Protein AF-A0A0J1B8G5-F1 (afdb_monomer_lite)

Organism: NCBI:txid879819

Structure (mmCIF, N/CA/C/O backbone):
data_AF-A0A0J1B8G5-F1
#
_entry.id   AF-A0A0J1B8G5-F1
#
loop_
_atom_site.group_PDB
_atom_site.id
_atom_site.type_symbol
_atom_site.label_atom_id
_atom_site.label_alt_id
_atom_site.label_comp_id
_atom_site.label_asym_id
_atom_site.label_entity_id
_atom_site.label_seq_id
_atom_site.pdbx_PDB_ins_code
_atom_site.Cartn_x
_atom_site.Cartn_y
_atom_site.Cartn_z
_atom_site.occupancy
_atom_site.B_iso_or_equiv
_atom_site.auth_seq_id
_atom_site.auth_comp_id
_atom_site.auth_asym_id
_atom_site.auth_atom_id
_atom_site.pdbx_PDB_model_num
ATOM 1 N N . MET A 1 1 ? 15.763 -21.325 -5.933 1.00 49.34 1 MET A N 1
ATOM 2 C CA . MET A 1 1 ? 15.279 -19.982 -5.541 1.00 49.34 1 MET A CA 1
ATOM 3 C C . MET A 1 1 ? 14.195 -19.571 -6.521 1.00 49.34 1 MET A C 1
ATOM 5 O O . MET A 1 1 ? 14.412 -19.797 -7.709 1.00 49.34 1 MET A O 1
ATOM 9 N N . PRO A 1 2 ? 13.030 -19.065 -6.083 1.00 58.19 2 PRO A N 1
ATOM 10 C CA . PRO A 1 2 ? 12.012 -18.610 -7.023 1.00 58.19 2 PRO A CA 1
ATOM 11 C C . PRO A 1 2 ? 12.601 -17.510 -7.914 1.00 58.19 2 PRO A C 1
ATOM 13 O O . PRO A 1 2 ? 13.266 -16.591 -7.437 1.00 58.19 2 PRO A O 1
ATOM 16 N N . LYS A 1 3 ? 12.412 -17.651 -9.226 1.00 80.06 3 LYS A N 1
ATOM 17 C CA . LYS A 1 3 ? 12.917 -16.710 -10.226 1.00 80.06 3 LYS A CA 1
ATOM 18 C C . LYS A 1 3 ? 12.160 -15.388 -10.070 1.00 80.06 3 LYS A C 1
ATOM 20 O O . LYS A 1 3 ? 10.947 -15.345 -10.269 1.00 80.06 3 LYS A O 1
ATOM 25 N N . HIS A 1 4 ? 12.863 -14.322 -9.691 1.00 89.56 4 HIS A N 1
ATOM 26 C CA . HIS A 1 4 ? 12.273 -12.986 -9.602 1.00 89.56 4 HIS A CA 1
ATOM 27 C C . HIS A 1 4 ? 11.680 -12.571 -10.953 1.00 89.56 4 HIS A C 1
ATOM 29 O O . HIS A 1 4 ? 12.302 -12.785 -11.994 1.00 89.56 4 HIS A O 1
ATOM 35 N N . SER A 1 5 ? 10.494 -11.962 -10.927 1.00 93.75 5 SER A N 1
ATOM 36 C CA . SER A 1 5 ? 9.767 -11.545 -12.130 1.00 93.75 5 SER A CA 1
ATOM 37 C C . SER A 1 5 ? 9.571 -10.032 -12.144 1.00 93.75 5 SER A C 1
ATOM 39 O O . SER A 1 5 ? 9.255 -9.443 -11.112 1.00 93.75 5 SER A O 1
ATOM 41 N N . LYS A 1 6 ? 9.785 -9.417 -13.309 1.00 95.25 6 LYS A N 1
ATOM 42 C CA . LYS A 1 6 ? 9.605 -7.981 -13.550 1.00 95.25 6 LYS A CA 1
ATOM 43 C C . LYS A 1 6 ? 8.206 -7.726 -14.095 1.00 95.25 6 LYS A C 1
ATOM 45 O O . LYS A 1 6 ? 7.795 -8.438 -15.009 1.00 95.25 6 LYS A O 1
ATOM 50 N N . VAL A 1 7 ? 7.507 -6.724 -13.571 1.00 95.56 7 VAL A N 1
ATOM 51 C CA . VAL A 1 7 ? 6.152 -6.359 -14.014 1.00 95.56 7 VAL A CA 1
ATOM 52 C C . VAL A 1 7 ? 6.031 -4.834 -14.099 1.00 95.56 7 VAL A C 1
ATOM 54 O O . VAL A 1 7 ? 6.461 -4.167 -13.159 1.00 95.56 7 VAL A O 1
ATOM 57 N N . PRO A 1 8 ? 5.435 -4.269 -15.166 1.00 94.38 8 PRO A N 1
ATOM 58 C CA . PRO A 1 8 ? 5.122 -2.844 -15.214 1.00 94.38 8 PRO A CA 1
ATOM 59 C C . PRO A 1 8 ? 4.106 -2.484 -14.129 1.00 94.38 8 PRO A C 1
ATOM 61 O O . PRO A 1 8 ? 3.054 -3.117 -14.040 1.00 94.38 8 PRO A O 1
ATOM 64 N N . LEU A 1 9 ? 4.382 -1.452 -13.334 1.00 93.62 9 LEU A N 1
ATOM 65 C CA . LEU A 1 9 ? 3.498 -0.984 -12.265 1.00 93.62 9 LEU A CA 1
ATOM 66 C C . LEU A 1 9 ? 2.102 -0.626 -12.802 1.00 93.62 9 LEU A C 1
ATOM 68 O O . LEU A 1 9 ? 1.099 -0.963 -12.181 1.00 93.62 9 LEU A O 1
ATOM 72 N N . SER A 1 10 ? 2.027 -0.033 -13.996 1.00 92.31 10 SER A N 1
ATOM 73 C CA . SER A 1 10 ? 0.767 0.299 -14.676 1.00 92.31 10 SER A CA 1
ATOM 74 C C . SER A 1 10 ? -0.036 -0.904 -15.175 1.00 92.31 10 SER A C 1
ATOM 76 O O . SER A 1 10 ? -1.213 -0.764 -15.495 1.00 92.31 10 SER A O 1
ATOM 78 N N . ALA A 1 11 ? 0.573 -2.088 -15.259 1.00 93.00 11 ALA A N 1
ATOM 79 C CA . ALA A 1 11 ? -0.124 -3.313 -15.638 1.00 93.00 11 ALA A CA 1
ATOM 80 C C . ALA A 1 11 ? -0.750 -4.032 -14.427 1.00 93.00 11 ALA A C 1
ATOM 82 O O . ALA A 1 11 ? -1.494 -5.003 -14.603 1.00 93.00 11 ALA A O 1
ATOM 83 N N . VAL A 1 12 ? -0.455 -3.590 -13.199 1.00 94.75 12 VAL A N 1
ATOM 84 C CA . VAL A 1 12 ? -0.952 -4.220 -11.973 1.00 94.75 12 VAL A CA 1
ATOM 85 C C . VAL A 1 12 ? -2.378 -3.761 -11.695 1.00 94.75 12 VAL A C 1
ATOM 87 O O . VAL A 1 12 ? -2.616 -2.689 -11.164 1.00 94.75 12 VAL A O 1
ATOM 90 N N . ARG A 1 13 ? -3.357 -4.614 -11.996 1.00 95.81 13 ARG A N 1
ATOM 91 C CA . ARG A 1 13 ? -4.779 -4.266 -11.823 1.00 95.81 13 ARG A CA 1
ATOM 92 C C . ARG A 1 13 ? -5.282 -4.401 -10.389 1.00 95.81 13 ARG A C 1
ATOM 94 O O . ARG A 1 13 ? -6.260 -3.761 -10.003 1.00 95.81 13 ARG A O 1
ATOM 101 N N . THR A 1 14 ? -4.695 -5.314 -9.622 1.00 97.00 14 THR A N 1
ATOM 102 C CA . THR A 1 14 ? -5.200 -5.690 -8.299 1.00 97.00 14 THR A CA 1
ATOM 103 C C . THR A 1 14 ? -4.064 -6.152 -7.403 1.00 97.00 14 THR A C 1
ATOM 105 O O . THR A 1 14 ? -3.177 -6.884 -7.840 1.00 97.00 14 THR A O 1
ATOM 108 N N . LEU A 1 15 ? -4.136 -5.755 -6.138 1.00 97.81 15 LEU A N 1
ATOM 109 C CA . LEU A 1 15 ? -3.278 -6.204 -5.055 1.00 97.81 15 LEU A CA 1
ATOM 110 C C . LEU A 1 15 ? -4.145 -6.849 -3.976 1.00 97.81 15 LEU A C 1
ATOM 112 O O . LEU A 1 15 ? -5.193 -6.322 -3.604 1.00 97.81 15 LEU A O 1
ATOM 116 N N . THR A 1 16 ? -3.695 -7.986 -3.457 1.00 98.31 16 THR A N 1
ATOM 117 C CA . THR A 1 16 ? -4.283 -8.625 -2.277 1.00 98.31 16 THR A CA 1
ATOM 118 C C . THR A 1 16 ? -3.188 -8.770 -1.241 1.00 98.31 16 THR A C 1
ATOM 120 O O . THR A 1 16 ? -2.273 -9.576 -1.405 1.00 98.31 16 THR A O 1
ATOM 123 N N . LEU A 1 17 ? -3.281 -7.963 -0.192 1.00 98.44 17 LEU A N 1
ATOM 124 C CA . LEU A 1 17 ? -2.248 -7.799 0.820 1.00 98.44 17 LEU A CA 1
ATOM 125 C C . LEU A 1 17 ? -2.745 -8.371 2.143 1.00 98.44 17 LEU A C 1
ATOM 127 O O . LEU A 1 17 ? -3.924 -8.241 2.477 1.00 98.44 17 LEU A O 1
ATOM 131 N N . ARG A 1 18 ? -1.864 -9.06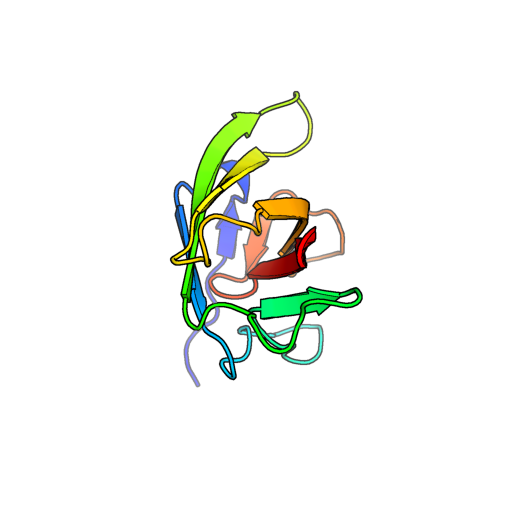0 2.871 1.00 98.44 18 ARG A N 1
ATOM 132 C CA . ARG A 1 18 ? -2.237 -9.849 4.051 1.00 98.44 18 ARG A CA 1
ATOM 133 C C . ARG A 1 18 ? -1.440 -9.430 5.279 1.00 98.44 18 ARG A C 1
ATOM 135 O O . ARG A 1 18 ? -0.222 -9.265 5.220 1.00 98.44 18 ARG A O 1
ATOM 142 N N . GLN A 1 19 ? -2.121 -9.328 6.413 1.00 97.50 19 GLN A N 1
ATOM 143 C CA . GLN A 1 19 ? -1.500 -9.030 7.698 1.00 97.50 19 GLN A CA 1
ATOM 144 C C . GLN A 1 19 ? -0.514 -10.144 8.074 1.00 97.50 19 GLN A C 1
ATOM 146 O O . GLN A 1 19 ? -0.810 -11.330 7.928 1.00 97.50 19 GLN A O 1
ATOM 151 N N . GLY A 1 20 ? 0.679 -9.761 8.534 1.00 96.50 20 GLY A N 1
ATOM 152 C CA . GLY A 1 20 ? 1.750 -10.692 8.904 1.00 96.50 20 GLY A CA 1
ATOM 153 C C . GLY A 1 20 ? 2.518 -11.306 7.725 1.00 96.50 20 GLY A C 1
ATOM 154 O O . GLY A 1 20 ? 3.584 -11.883 7.940 1.00 96.50 20 GLY A O 1
ATOM 155 N N . ALA A 1 21 ? 2.041 -11.156 6.484 1.00 97.88 21 ALA A N 1
ATOM 156 C CA . ALA A 1 21 ? 2.800 -11.546 5.301 1.00 97.88 21 ALA A CA 1
ATOM 157 C C . ALA A 1 21 ? 3.887 -10.512 4.983 1.00 97.88 21 ALA A C 1
ATOM 159 O O . ALA A 1 21 ? 3.740 -9.320 5.265 1.00 97.88 21 ALA A O 1
ATOM 160 N N . LYS A 1 22 ? 4.978 -10.973 4.365 1.00 97.75 22 LYS A N 1
ATOM 161 C CA . LYS A 1 22 ? 6.059 -10.111 3.880 1.00 97.75 22 LYS A CA 1
ATOM 162 C C . LYS A 1 22 ? 6.037 -9.991 2.361 1.00 97.75 22 LYS A C 1
ATOM 164 O O . LYS A 1 22 ? 5.599 -10.908 1.666 1.00 97.75 22 LYS A O 1
ATOM 169 N N . THR A 1 23 ? 6.531 -8.870 1.856 1.00 97.31 23 THR A N 1
ATOM 170 C CA . THR A 1 23 ? 6.762 -8.652 0.430 1.00 97.31 23 THR A CA 1
ATOM 171 C C . THR A 1 23 ? 7.882 -9.551 -0.086 1.00 97.31 23 THR A C 1
ATOM 173 O O . THR A 1 23 ? 8.770 -9.978 0.658 1.00 97.31 23 THR A O 1
ATOM 176 N N . THR A 1 24 ? 7.873 -9.842 -1.386 1.00 95.75 24 THR A N 1
ATOM 177 C CA . THR A 1 24 ? 9.100 -10.309 -2.036 1.00 95.75 24 THR A CA 1
ATOM 178 C C . THR A 1 24 ? 10.092 -9.158 -2.067 1.00 95.75 24 THR A C 1
ATOM 180 O O . THR A 1 24 ? 9.697 -8.038 -2.387 1.00 95.75 24 THR A O 1
ATOM 183 N N . ALA A 1 25 ? 11.368 -9.441 -1.834 1.00 93.88 25 ALA A N 1
ATOM 184 C CA . ALA A 1 25 ? 12.409 -8.440 -1.987 1.00 93.88 25 ALA A CA 1
ATOM 185 C C . ALA A 1 25 ? 13.614 -9.006 -2.730 1.00 93.88 25 ALA A C 1
ATOM 187 O O . ALA A 1 25 ? 13.900 -10.205 -2.639 1.00 93.88 25 ALA A O 1
ATOM 188 N N . ARG A 1 26 ? 14.302 -8.145 -3.485 1.00 92.62 26 ARG A N 1
ATOM 189 C CA . ARG A 1 26 ? 15.540 -8.509 -4.190 1.00 92.62 26 ARG A CA 1
ATOM 190 C C . ARG A 1 26 ? 16.686 -7.567 -3.854 1.00 92.62 26 ARG A C 1
ATOM 192 O O . ARG A 1 26 ? 17.792 -8.027 -3.591 1.00 92.62 26 ARG A O 1
ATOM 199 N N . ARG A 1 27 ? 16.442 -6.260 -3.914 1.00 90.69 27 ARG A N 1
ATOM 200 C CA . ARG A 1 27 ? 17.441 -5.211 -3.663 1.00 90.69 27 ARG A CA 1
ATOM 201 C C . ARG A 1 27 ? 17.332 -4.646 -2.256 1.00 90.69 27 ARG A C 1
ATOM 203 O O . ARG A 1 27 ? 18.332 -4.190 -1.709 1.00 90.69 27 ARG A O 1
ATOM 210 N N . THR A 1 28 ? 16.132 -4.661 -1.686 1.00 89.38 28 THR A N 1
ATOM 211 C CA . THR A 1 28 ? 15.861 -4.212 -0.319 1.00 89.38 28 THR A CA 1
ATOM 212 C C . THR A 1 28 ? 15.558 -5.404 0.593 1.00 89.38 28 THR A C 1
ATOM 214 O O . THR A 1 28 ? 15.678 -6.566 0.200 1.00 89.38 28 THR A O 1
ATOM 217 N N . LYS A 1 29 ? 15.215 -5.128 1.855 1.00 93.69 29 LYS A N 1
ATOM 218 C CA . LYS A 1 29 ? 14.717 -6.147 2.783 1.00 93.69 29 LYS A CA 1
ATOM 219 C C . LYS A 1 29 ? 13.215 -6.321 2.582 1.00 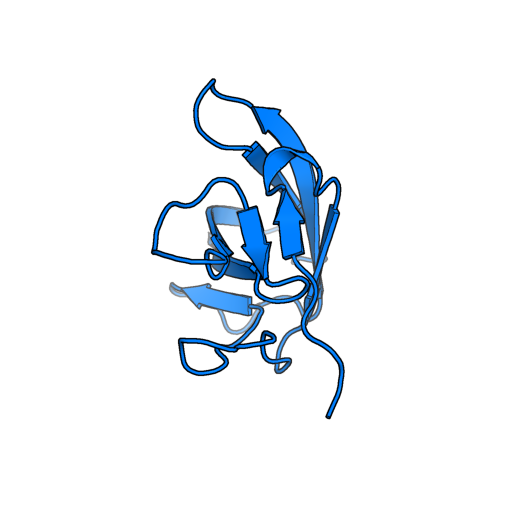93.69 29 LYS A C 1
ATOM 221 O O . LYS A 1 29 ? 12.508 -5.344 2.364 1.00 93.69 29 LYS A O 1
ATOM 226 N N . ALA A 1 30 ? 12.735 -7.553 2.726 1.00 95.62 30 ALA A N 1
ATOM 227 C CA . ALA A 1 30 ? 11.305 -7.838 2.745 1.00 95.62 30 ALA A CA 1
ATOM 228 C C . ALA A 1 30 ? 10.625 -7.099 3.909 1.00 95.62 30 ALA A C 1
ATOM 230 O O . ALA A 1 30 ? 11.050 -7.232 5.063 1.00 95.62 30 ALA A O 1
ATOM 231 N N . VAL A 1 31 ? 9.568 -6.353 3.598 1.00 96.75 31 VAL A N 1
ATOM 232 C CA . VAL A 1 31 ? 8.774 -5.553 4.546 1.00 96.75 31 VAL A CA 1
ATOM 233 C C . VAL A 1 31 ? 7.389 -6.180 4.745 1.00 96.75 31 VAL A C 1
ATOM 235 O O . VAL A 1 31 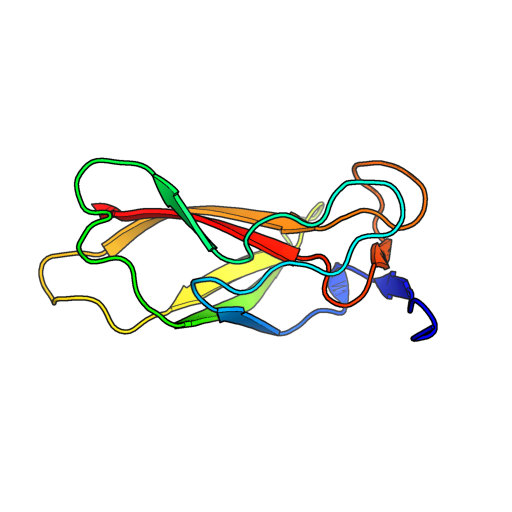? 7.007 -7.043 3.950 1.00 96.75 31 VAL A O 1
ATOM 238 N N . PRO A 1 32 ? 6.632 -5.825 5.799 1.00 98.06 32 PRO A N 1
ATOM 239 C CA . PRO A 1 32 ? 5.233 -6.232 5.920 1.00 98.06 32 PRO A CA 1
ATOM 240 C C . PRO A 1 32 ? 4.409 -5.788 4.704 1.00 98.06 32 PRO A C 1
ATOM 242 O O . PRO A 1 32 ? 4.608 -4.694 4.189 1.00 98.06 32 PRO A O 1
ATOM 245 N N . GLN A 1 33 ? 3.477 -6.624 4.244 1.00 98.50 33 GLN A N 1
ATOM 246 C CA . GLN A 1 33 ? 2.554 -6.242 3.166 1.00 98.50 33 GLN A CA 1
ATOM 247 C C . GLN A 1 33 ? 1.530 -5.193 3.605 1.00 98.50 33 GLN A C 1
ATOM 249 O O . GLN A 1 33 ? 1.035 -4.447 2.768 1.00 98.50 33 GLN A O 1
ATOM 254 N N . LEU A 1 34 ? 1.184 -5.177 4.893 1.00 98.38 34 LEU A N 1
ATOM 255 C CA . LEU A 1 34 ? 0.245 -4.242 5.499 1.00 98.38 34 LEU A CA 1
ATOM 256 C C . LEU A 1 34 ? 0.916 -3.577 6.696 1.00 98.38 34 LEU A C 1
ATOM 258 O O . LEU A 1 34 ? 1.315 -4.272 7.636 1.00 98.38 34 LEU A O 1
ATOM 262 N N . THR A 1 35 ? 0.980 -2.251 6.671 1.00 98.00 35 THR A N 1
ATOM 263 C CA . THR A 1 35 ? 1.454 -1.425 7.781 1.00 98.00 35 THR A CA 1
ATOM 264 C C . THR A 1 35 ? 0.348 -0.449 8.152 1.00 98.00 35 THR A C 1
ATOM 266 O O . THR A 1 35 ? 0.004 0.432 7.370 1.00 98.00 35 THR A O 1
ATOM 269 N N . CYS A 1 36 ? -0.224 -0.632 9.341 1.00 97.44 36 CYS A N 1
ATOM 270 C CA . CYS A 1 36 ? -1.211 0.289 9.889 1.00 97.44 36 CYS A CA 1
ATOM 271 C C . CYS A 1 36 ? -0.519 1.350 10.743 1.00 97.44 36 CYS A C 1
ATOM 273 O O . CYS A 1 36 ? 0.273 1.009 11.624 1.00 97.44 36 CYS A O 1
ATOM 275 N N . ASN A 1 37 ? -0.893 2.605 10.525 1.00 94.56 37 ASN A N 1
ATOM 276 C CA . ASN A 1 37 ? -0.491 3.762 11.308 1.00 94.56 37 ASN A CA 1
ATOM 277 C C . ASN A 1 37 ? -1.709 4.365 12.037 1.00 94.56 37 ASN A C 1
ATOM 279 O O . ASN A 1 37 ? -2.853 4.214 11.604 1.00 94.56 37 ASN A O 1
ATOM 283 N N . GLY A 1 38 ? -1.464 5.059 13.151 1.00 90.06 38 GLY A N 1
ATOM 284 C CA . GLY A 1 38 ? -2.500 5.779 13.899 1.00 90.06 38 GLY A CA 1
ATOM 285 C C . GLY A 1 38 ? -3.110 5.010 15.078 1.00 90.06 38 GLY A C 1
ATOM 286 O O . GLY A 1 38 ? -2.598 3.989 15.541 1.00 90.06 38 GLY A O 1
ATOM 287 N N . LYS A 1 39 ? -4.207 5.553 15.621 1.00 91.56 39 LYS A N 1
ATOM 288 C CA . LYS A 1 39 ? -4.786 5.130 16.912 1.00 91.56 39 LYS A CA 1
ATOM 289 C C . LYS A 1 39 ? -5.609 3.841 16.839 1.00 91.56 39 LYS A C 1
ATOM 291 O O . LYS A 1 39 ? -5.779 3.169 17.854 1.00 91.56 39 LYS A O 1
ATOM 296 N N . TYR A 1 40 ? -6.152 3.503 15.672 1.00 96.12 40 TYR A N 1
ATOM 297 C CA . TYR A 1 40 ? -7.140 2.427 15.534 1.00 96.12 40 TYR A CA 1
ATOM 298 C C . TYR A 1 40 ? -6.566 1.108 15.004 1.00 96.12 40 TYR A C 1
ATOM 300 O O . TYR A 1 40 ? -7.318 0.207 14.643 1.00 96.12 40 TYR A O 1
ATOM 308 N N . CYS A 1 41 ? -5.241 0.939 15.019 1.00 95.69 41 CYS A N 1
ATOM 309 C CA . CYS A 1 41 ? -4.586 -0.242 14.454 1.00 95.69 41 CYS A CA 1
ATOM 310 C C . CYS A 1 41 ? -4.880 -1.568 15.164 1.00 95.69 41 CYS A C 1
ATOM 312 O O . CYS A 1 41 ? -4.664 -2.620 14.566 1.00 95.69 41 CYS A O 1
ATOM 314 N N . GLN A 1 42 ? -5.448 -1.565 16.377 1.00 95.50 42 GLN A N 1
ATOM 315 C CA . GLN A 1 42 ? -6.013 -2.793 16.956 1.00 95.50 42 GLN A CA 1
ATOM 316 C C . GLN A 1 42 ? -7.168 -3.386 16.127 1.00 95.50 42 GLN A C 1
ATOM 318 O O . GLN A 1 42 ? -7.460 -4.571 16.258 1.00 95.50 42 GLN A O 1
ATOM 323 N N . TYR A 1 43 ? -7.801 -2.586 15.264 1.00 96.06 43 TYR A N 1
ATOM 324 C CA . TYR A 1 43 ? -8.865 -3.002 14.346 1.00 96.06 43 TYR A CA 1
ATOM 325 C C . TYR A 1 43 ? -8.359 -3.208 12.909 1.00 96.06 43 TYR A C 1
ATOM 327 O O . TYR A 1 43 ? -9.155 -3.269 11.975 1.00 96.06 43 TYR A O 1
ATOM 335 N N . ALA A 1 44 ? -7.038 -3.302 12.716 1.00 96.56 44 ALA A N 1
ATOM 336 C CA . ALA A 1 44 ? -6.439 -3.522 11.408 1.00 96.56 44 ALA A CA 1
ATOM 337 C C . ALA A 1 44 ? -6.984 -4.804 10.741 1.00 96.56 44 ALA A C 1
ATOM 339 O O . ALA A 1 44 ? -6.981 -5.872 11.364 1.00 96.56 44 ALA A O 1
ATOM 340 N N . PRO A 1 45 ? -7.411 -4.731 9.468 1.00 97.38 45 PRO A N 1
ATOM 341 C CA . PRO A 1 45 ? -7.958 -5.877 8.763 1.00 97.38 45 PRO A CA 1
ATOM 342 C C . PRO A 1 45 ? -6.866 -6.898 8.444 1.00 97.38 45 PRO A C 1
ATOM 344 O O . PRO A 1 45 ? -5.702 -6.569 8.207 1.00 97.38 45 PRO A O 1
ATOM 347 N N . ARG A 1 46 ? -7.259 -8.173 8.369 1.00 97.69 46 ARG A N 1
ATOM 348 C CA . ARG A 1 46 ? -6.340 -9.264 8.002 1.00 97.69 46 ARG A CA 1
ATOM 349 C C . ARG A 1 46 ? -5.981 -9.267 6.521 1.00 97.69 46 ARG A C 1
ATOM 351 O O . ARG A 1 46 ? -4.925 -9.781 6.151 1.00 97.69 46 ARG A O 1
ATOM 358 N N . VAL A 1 47 ? -6.878 -8.764 5.678 1.00 98.31 47 VAL A N 1
ATOM 359 C CA . VAL A 1 47 ? -6.726 -8.730 4.224 1.00 98.31 47 VAL A CA 1
ATOM 360 C C . VAL A 1 47 ? -7.231 -7.390 3.714 1.00 98.31 47 VAL A C 1
ATOM 362 O O . VAL A 1 47 ? -8.328 -6.976 4.078 1.00 98.31 47 VAL A O 1
ATOM 365 N N . VAL A 1 48 ? -6.445 -6.749 2.854 1.00 98.50 48 VAL A N 1
ATOM 366 C CA . VAL A 1 48 ? -6.857 -5.559 2.105 1.00 98.50 48 VAL A CA 1
ATOM 367 C C . VAL A 1 48 ? -6.738 -5.866 0.621 1.00 98.50 48 VAL A C 1
ATOM 369 O O . VAL A 1 48 ? -5.730 -6.419 0.166 1.00 98.50 48 VAL A O 1
ATOM 372 N N . GLN A 1 49 ? -7.773 -5.516 -0.134 1.00 98.31 49 GLN A N 1
ATOM 373 C CA . GLN A 1 49 ? -7.780 -5.618 -1.582 1.00 98.31 49 GLN A CA 1
ATOM 374 C C . GLN A 1 49 ? -7.747 -4.220 -2.187 1.00 98.31 49 GLN A C 1
ATOM 376 O O . GLN A 1 49 ? -8.682 -3.443 -2.004 1.00 98.31 49 GLN A O 1
ATOM 381 N N . CYS A 1 50 ? -6.680 -3.918 -2.923 1.00 98.12 50 CYS A N 1
ATOM 382 C CA . CYS A 1 50 ? -6.552 -2.670 -3.662 1.00 98.12 50 CYS A CA 1
ATOM 383 C C . CYS A 1 50 ? -6.753 -2.926 -5.150 1.00 98.12 50 CYS A C 1
ATOM 385 O O . CYS A 1 50 ? -6.175 -3.856 -5.717 1.00 98.12 50 CYS A O 1
ATOM 387 N N . ARG A 1 51 ? -7.566 -2.094 -5.789 1.00 97.75 51 ARG A N 1
ATOM 388 C CA . ARG A 1 51 ? -7.811 -2.116 -7.225 1.00 97.75 51 ARG A CA 1
ATOM 389 C C . ARG A 1 51 ? -7.325 -0.815 -7.833 1.00 97.75 51 ARG A C 1
ATOM 391 O O . ARG A 1 51 ? -7.485 0.249 -7.244 1.00 97.75 51 ARG A O 1
ATOM 398 N N . GLN A 1 52 ? -6.718 -0.923 -9.003 1.00 94.81 52 GLN A N 1
ATOM 399 C CA . GLN A 1 52 ? -6.328 0.249 -9.755 1.00 94.81 52 GLN A CA 1
ATOM 400 C C . GLN A 1 52 ? -7.574 0.887 -10.389 1.00 94.81 52 GLN A C 1
ATOM 402 O O . GLN A 1 52 ? -8.245 0.249 -11.201 1.00 94.81 52 GLN A O 1
ATOM 407 N N . GLU A 1 53 ? -7.866 2.134 -10.025 1.00 94.88 53 GLU A N 1
ATOM 408 C CA . GLU A 1 53 ? -9.002 2.914 -10.547 1.00 94.88 53 GLU A CA 1
ATOM 409 C C . GLU A 1 53 ? -8.598 3.828 -11.710 1.00 94.88 53 GLU A C 1
ATOM 411 O O . GLU A 1 53 ? -9.439 4.300 -12.470 1.00 94.88 53 GLU A O 1
ATOM 416 N N . GLY A 1 54 ? -7.299 4.062 -11.893 1.00 91.69 54 GLY A N 1
ATOM 417 C CA . GLY A 1 54 ? -6.811 4.881 -12.991 1.00 91.69 54 GLY A CA 1
ATOM 418 C C . GLY A 1 54 ? -5.339 5.230 -12.868 1.00 91.69 54 GLY A C 1
ATOM 419 O O . GLY A 1 54 ? -4.567 4.540 -12.196 1.00 91.69 54 GLY A O 1
ATOM 420 N N . HIS A 1 55 ? -4.965 6.310 -13.543 1.00 86.38 55 HIS A N 1
ATOM 421 C CA . HIS A 1 55 ? -3.644 6.919 -13.510 1.00 86.38 55 HIS A CA 1
ATOM 422 C C . HIS A 1 55 ? -3.796 8.437 -13.438 1.00 86.38 55 HIS A C 1
ATOM 424 O O . HIS A 1 55 ? -4.636 8.999 -14.135 1.00 86.38 55 HIS A O 1
ATOM 430 N N . ASP A 1 56 ? -2.952 9.095 -12.652 1.00 85.31 56 ASP A N 1
ATOM 431 C CA . ASP A 1 56 ? -2.866 10.563 -12.567 1.00 85.31 56 ASP A CA 1
ATOM 432 C C . ASP A 1 56 ? -1.892 11.168 -13.605 1.00 85.31 56 ASP A C 1
ATOM 434 O O . ASP A 1 56 ? -1.590 12.357 -13.573 1.00 85.31 56 ASP A O 1
ATOM 438 N N . GLY A 1 57 ? -1.382 10.343 -14.526 1.00 81.12 57 GLY A N 1
ATOM 439 C CA . GLY A 1 57 ? -0.334 10.698 -15.488 1.00 81.12 57 GLY A CA 1
ATOM 440 C C . GLY A 1 57 ? 1.086 10.327 -15.044 1.00 81.12 57 GLY A C 1
ATOM 441 O O . GLY A 1 57 ? 1.989 10.328 -15.878 1.00 81.12 57 GLY A O 1
ATOM 442 N N . VAL A 1 58 ? 1.284 9.948 -13.778 1.00 81.12 58 VAL A N 1
ATOM 443 C CA . VAL A 1 58 ? 2.592 9.570 -13.212 1.00 81.12 58 VAL A CA 1
ATOM 444 C C . VAL A 1 58 ? 2.544 8.178 -12.580 1.00 81.12 58 VAL A C 1
ATOM 446 O O . VAL A 1 58 ? 3.409 7.343 -12.838 1.00 81.12 58 VAL A O 1
ATOM 449 N N . SER A 1 59 ? 1.519 7.903 -11.779 1.00 84.50 59 SER A N 1
ATOM 450 C CA . SER A 1 59 ? 1.383 6.711 -10.949 1.00 84.50 59 SER A CA 1
ATOM 451 C C . SER A 1 59 ? -0.042 6.135 -11.003 1.00 84.50 59 SER A C 1
ATOM 453 O O . SER A 1 59 ? -1.006 6.843 -11.318 1.00 84.50 59 SER A O 1
ATOM 455 N N . PRO A 1 60 ? -0.217 4.818 -10.792 1.00 92.38 60 PRO A N 1
ATOM 456 C CA . PRO A 1 60 ? -1.547 4.237 -10.646 1.00 92.38 60 PRO A CA 1
ATOM 457 C C . PRO A 1 60 ? -2.243 4.754 -9.387 1.00 92.38 60 PRO A C 1
ATOM 459 O O . PRO A 1 60 ? -1.644 4.818 -8.317 1.00 92.38 60 PRO A O 1
ATOM 462 N N . GLN A 1 61 ? -3.530 5.054 -9.525 1.00 94.62 61 GLN A N 1
ATOM 463 C CA . GLN A 1 61 ? -4.399 5.420 -8.412 1.00 94.62 61 GLN A CA 1
ATOM 464 C C . GLN A 1 61 ? -5.112 4.173 -7.889 1.00 94.62 61 GLN A C 1
ATOM 466 O O . GLN A 1 61 ? -5.671 3.400 -8.674 1.00 94.62 61 GLN A O 1
ATOM 471 N N . TRP A 1 62 ? -5.086 3.977 -6.571 1.00 96.00 62 TRP A N 1
ATOM 472 C CA . TRP A 1 62 ? -5.566 2.764 -5.914 1.00 96.00 62 TRP A CA 1
ATOM 473 C C . TRP A 1 62 ? -6.786 3.042 -5.040 1.00 96.00 62 TRP A C 1
ATOM 475 O O . TRP A 1 62 ? -6.733 3.888 -4.153 1.00 96.00 62 TRP A O 1
ATOM 485 N N . ALA A 1 63 ? -7.851 2.267 -5.229 1.00 96.44 63 ALA A N 1
ATOM 486 C CA . ALA A 1 63 ? -8.933 2.149 -4.260 1.00 96.44 63 ALA A CA 1
ATOM 487 C C . ALA A 1 63 ? -8.743 0.865 -3.451 1.00 96.44 63 ALA A C 1
ATOM 489 O O . ALA A 1 63 ? -8.734 -0.232 -4.014 1.00 96.44 63 ALA A O 1
ATOM 490 N N . CYS A 1 64 ? -8.586 0.995 -2.135 1.00 97.69 64 CYS A N 1
ATOM 491 C CA . CYS A 1 64 ? -8.409 -0.133 -1.228 1.00 97.69 64 CYS A CA 1
ATOM 492 C C . CYS A 1 64 ? -9.675 -0.385 -0.408 1.00 97.69 64 CYS A C 1
ATOM 494 O O . CYS A 1 64 ? -10.311 0.537 0.093 1.00 97.69 64 CYS A O 1
ATOM 496 N N . THR A 1 65 ? -10.028 -1.659 -0.268 1.00 97.56 65 THR A N 1
ATOM 497 C CA . THR A 1 65 ? -11.214 -2.128 0.453 1.00 97.56 65 THR A CA 1
ATOM 498 C C . THR A 1 65 ? -10.828 -3.250 1.407 1.00 97.56 65 THR A C 1
ATOM 500 O O . THR A 1 65 ? -9.914 -4.035 1.131 1.00 97.56 65 THR A O 1
ATOM 503 N N . ALA A 1 66 ? -11.501 -3.308 2.550 1.00 97.69 66 ALA A N 1
ATOM 504 C CA . ALA A 1 66 ? -11.306 -4.333 3.563 1.00 97.69 66 ALA A CA 1
ATOM 505 C C . ALA A 1 66 ? -12.552 -4.452 4.444 1.00 97.69 66 ALA A C 1
ATOM 507 O O . ALA A 1 66 ? -13.407 -3.567 4.440 1.00 97.69 66 ALA A O 1
ATOM 508 N N . ASP A 1 67 ? -12.624 -5.537 5.209 1.00 95.88 67 ASP A N 1
ATOM 509 C CA . ASP A 1 67 ? -13.634 -5.707 6.249 1.00 95.88 67 ASP A CA 1
ATOM 510 C C . ASP A 1 67 ? -13.223 -4.900 7.489 1.00 95.88 67 ASP A C 1
ATOM 512 O O . ASP A 1 67 ? -12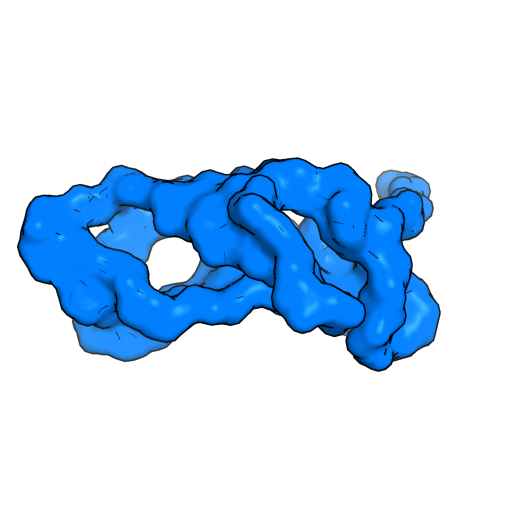.253 -5.241 8.174 1.00 95.88 67 ASP A O 1
ATOM 516 N N . LEU A 1 68 ? -13.914 -3.783 7.715 1.00 95.62 68 LEU A N 1
ATOM 517 C CA . LEU A 1 68 ? -13.683 -2.845 8.809 1.00 95.62 68 LEU A CA 1
ATOM 518 C C . LEU A 1 68 ? -14.989 -2.638 9.590 1.00 95.62 68 LEU A C 1
ATOM 520 O O . LEU A 1 68 ? -16.069 -2.664 8.994 1.00 95.62 68 LEU A O 1
ATOM 524 N N . PRO A 1 69 ? -14.918 -2.373 10.909 1.00 94.94 69 PRO A N 1
ATOM 525 C CA . PRO A 1 69 ? -16.075 -1.910 11.666 1.00 94.94 69 PRO A CA 1
ATOM 526 C C . PRO A 1 69 ? -16.707 -0.681 11.004 1.00 94.94 69 PRO A C 1
ATOM 528 O O . PRO A 1 69 ? -15.994 0.199 10.533 1.00 94.94 69 PRO A O 1
ATOM 531 N N . SER A 1 70 ? -18.036 -0.566 11.041 1.00 93.50 70 SER A N 1
ATOM 532 C CA . SER A 1 70 ? -18.773 0.519 10.368 1.00 93.50 70 SER A CA 1
ATOM 533 C C . SER A 1 70 ? -18.420 1.932 10.847 1.00 93.50 70 SER A C 1
ATOM 535 O O . SER A 1 70 ? -18.794 2.907 10.205 1.00 93.50 70 SER A O 1
ATOM 537 N N . SER A 1 71 ? -17.756 2.053 11.998 1.00 94.56 71 SER A N 1
ATOM 538 C CA . SER A 1 71 ? -17.287 3.316 12.568 1.00 94.56 71 SER A CA 1
ATOM 539 C C . SER A 1 71 ? -15.875 3.708 12.127 1.00 94.56 71 SER A C 1
ATOM 541 O O . SER A 1 71 ? -15.393 4.733 12.591 1.00 94.56 71 SER A O 1
ATOM 543 N N . LEU A 1 72 ? -15.194 2.872 11.338 1.00 95.69 72 LEU A N 1
ATOM 544 C CA . LEU A 1 72 ? -13.821 3.089 10.895 1.00 95.69 72 LEU A CA 1
ATOM 545 C C . LEU A 1 72 ? -13.742 3.108 9.375 1.00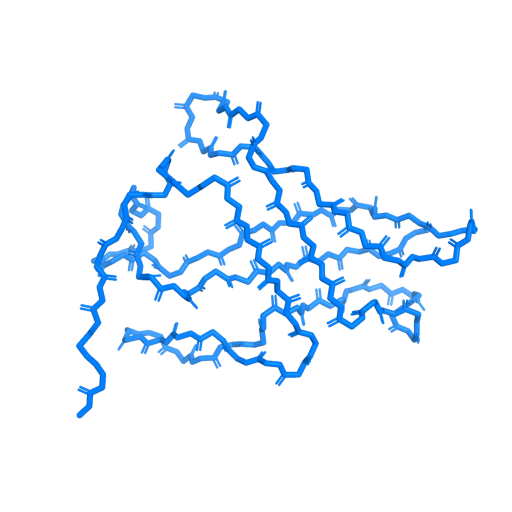 95.69 72 LEU A C 1
ATOM 547 O O . LEU A 1 72 ? -14.463 2.394 8.677 1.00 95.69 72 LEU A O 1
ATOM 551 N N . SER A 1 73 ? -12.806 3.895 8.870 1.00 94.88 73 SER A N 1
ATOM 552 C CA . SER A 1 73 ? -12.516 3.981 7.446 1.00 94.88 73 SER A CA 1
ATOM 553 C C . SER A 1 73 ? -11.020 4.123 7.197 1.00 94.88 73 SER A C 1
ATOM 555 O O . SER A 1 73 ? -10.235 4.383 8.110 1.00 94.88 73 SER A O 1
ATOM 557 N N . PHE A 1 74 ? -10.616 3.915 5.946 1.00 96.19 74 PHE A N 1
ATOM 558 C CA . PHE A 1 74 ? -9.262 4.245 5.531 1.00 96.19 74 PHE A CA 1
ATOM 559 C C . PHE A 1 74 ? -9.111 5.764 5.423 1.00 96.19 74 PHE A C 1
ATOM 561 O O . PHE A 1 74 ? -9.876 6.410 4.709 1.00 96.19 74 PHE A O 1
ATOM 568 N N . GLY A 1 75 ? -8.119 6.304 6.130 1.00 94.31 75 GLY A N 1
ATOM 569 C CA . GLY A 1 75 ? -7.655 7.677 5.979 1.00 94.31 75 GLY A CA 1
ATOM 570 C C . GLY A 1 75 ? -6.626 7.764 4.855 1.00 94.31 75 GLY A C 1
ATOM 571 O O . GLY A 1 75 ? -6.916 7.456 3.698 1.00 94.31 75 GLY A O 1
ATOM 572 N N . GLN A 1 76 ? -5.397 8.158 5.192 1.00 94.56 76 GLN A N 1
ATOM 573 C CA . GLN A 1 76 ? -4.298 8.154 4.229 1.00 94.56 76 GLN A CA 1
ATOM 574 C C . GLN A 1 76 ? -3.970 6.721 3.774 1.00 94.56 76 GLN A C 1
ATOM 576 O O . GLN A 1 76 ? -3.891 5.804 4.593 1.00 94.56 76 GLN A O 1
A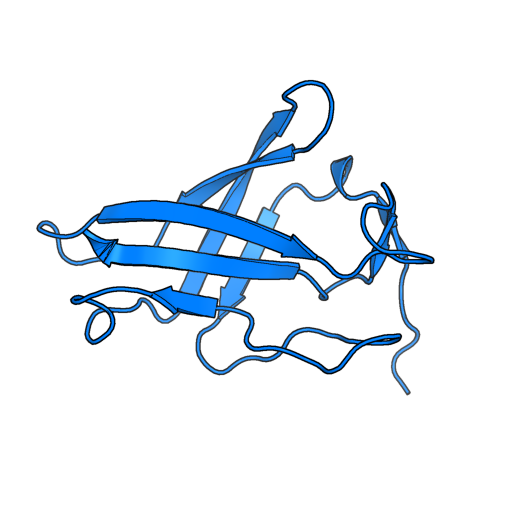TOM 581 N N . LEU A 1 77 ? -3.765 6.544 2.466 1.00 95.44 77 LEU A N 1
ATOM 582 C CA . LEU A 1 77 ? -3.396 5.282 1.825 1.00 95.44 77 LEU A CA 1
ATOM 583 C C . LEU A 1 77 ? -2.194 5.498 0.908 1.00 95.44 77 LEU A C 1
ATOM 585 O O . LEU A 1 77 ? -2.221 6.392 0.063 1.00 95.44 77 LEU A O 1
ATOM 589 N N . GLU A 1 78 ? -1.181 4.644 1.021 1.00 95.56 78 GLU A N 1
ATOM 590 C CA . GLU A 1 78 ? -0.017 4.657 0.138 1.00 95.56 78 GLU A CA 1
ATOM 591 C C . GLU A 1 78 ? 0.403 3.234 -0.244 1.00 95.56 78 GLU A C 1
ATOM 593 O O . GLU A 1 78 ? 0.728 2.400 0.602 1.00 95.56 78 GLU A O 1
ATOM 598 N N . VAL A 1 79 ? 0.396 2.947 -1.549 1.00 96.38 79 VAL A N 1
ATOM 599 C CA . VAL A 1 79 ? 0.907 1.685 -2.095 1.00 96.38 79 VAL A CA 1
ATOM 600 C C . VAL A 1 79 ? 2.363 1.876 -2.493 1.00 96.38 79 VAL A C 1
ATOM 602 O O . VAL A 1 79 ? 2.671 2.657 -3.391 1.00 96.38 79 VAL A O 1
ATOM 605 N N . VAL A 1 80 ? 3.252 1.102 -1.877 1.00 94.69 80 VAL A N 1
ATOM 606 C CA . VAL A 1 80 ? 4.697 1.177 -2.109 1.00 94.69 80 VAL A CA 1
ATOM 607 C C . VAL A 1 80 ? 5.191 -0.150 -2.664 1.00 94.69 80 VAL A C 1
ATOM 609 O O . VAL A 1 80 ? 4.970 -1.196 -2.063 1.00 94.69 80 VAL A O 1
ATOM 612 N N . CYS A 1 81 ? 5.895 -0.129 -3.796 1.00 95.38 81 CYS A N 1
ATOM 613 C CA . CYS A 1 81 ? 6.464 -1.326 -4.420 1.00 95.38 81 CYS A CA 1
ATOM 614 C C . CYS A 1 81 ? 7.979 -1.177 -4.624 1.00 95.38 81 CYS A C 1
ATOM 616 O O . CYS A 1 81 ? 8.487 -0.085 -4.879 1.00 95.38 81 CYS A O 1
ATOM 618 N N . GLU A 1 82 ? 8.722 -2.285 -4.573 1.00 95.75 82 GLU A N 1
ATOM 619 C CA . GLU A 1 82 ? 10.148 -2.284 -4.918 1.00 95.75 82 GLU A CA 1
ATOM 620 C C . GLU A 1 82 ? 10.328 -2.133 -6.437 1.00 95.75 82 GLU A C 1
ATOM 622 O O . GLU A 1 82 ? 9.988 -3.042 -7.203 1.00 95.75 82 GLU A O 1
ATOM 627 N N . GLY A 1 83 ? 10.914 -1.008 -6.859 1.00 95.00 83 GLY A N 1
ATOM 628 C CA . GLY A 1 83 ? 11.315 -0.764 -8.245 1.00 95.00 83 GLY A CA 1
ATOM 629 C C . GLY A 1 83 ? 12.377 -1.754 -8.732 1.00 95.00 83 GLY A C 1
ATOM 630 O O . GLY A 1 83 ? 13.320 -2.106 -8.010 1.00 95.00 83 GLY A O 1
ATOM 631 N N . TRP A 1 84 ? 12.237 -2.211 -9.976 1.00 95.06 84 TRP A N 1
ATOM 632 C CA . TRP A 1 84 ? 13.028 -3.314 -10.511 1.00 95.06 84 TRP A CA 1
ATOM 633 C C . TRP A 1 84 ? 14.529 -3.010 -10.569 1.00 95.06 84 TRP A C 1
ATOM 635 O O . TRP A 1 84 ? 15.324 -3.891 -10.232 1.00 95.06 84 TRP A O 1
ATOM 645 N N . ALA A 1 85 ? 14.943 -1.805 -10.978 1.00 92.88 85 ALA A N 1
ATOM 646 C CA . ALA A 1 85 ? 16.355 -1.427 -11.100 1.00 92.88 85 ALA A CA 1
ATOM 647 C C . ALA A 1 85 ? 16.768 -0.301 -10.137 1.00 92.88 85 ALA A C 1
ATOM 649 O O . ALA A 1 85 ? 17.867 -0.364 -9.583 1.00 92.88 85 ALA A O 1
ATOM 650 N N . LYS A 1 86 ? 15.893 0.679 -9.874 1.00 91.44 86 LYS A N 1
ATOM 651 C CA . LYS A 1 86 ? 16.072 1.795 -8.920 1.00 91.44 86 LYS A CA 1
ATOM 652 C C . LYS A 1 86 ? 14.730 2.234 -8.288 1.00 91.44 86 LYS A C 1
ATOM 654 O O . LYS A 1 86 ? 13.679 1.776 -8.729 1.00 91.44 86 LYS A O 1
ATOM 659 N N . PRO A 1 87 ? 14.741 3.028 -7.199 1.00 89.88 87 PRO A N 1
ATOM 660 C CA . PRO A 1 87 ? 13.515 3.612 -6.647 1.00 89.88 87 PRO A CA 1
ATOM 661 C C . PRO A 1 87 ? 12.798 4.485 -7.689 1.00 89.88 87 PRO A C 1
ATOM 663 O O . PRO A 1 87 ? 13.465 5.202 -8.433 1.00 89.88 87 PRO A O 1
ATOM 666 N N . GLY A 1 88 ? 11.464 4.418 -7.743 1.00 85.75 88 GLY A N 1
ATOM 667 C CA . GLY A 1 88 ? 10.648 5.200 -8.684 1.00 85.75 88 GLY A CA 1
ATOM 668 C C . GLY A 1 88 ? 10.605 4.673 -10.125 1.00 85.75 88 GLY A C 1
ATOM 669 O O . GLY A 1 88 ? 10.145 5.385 -11.013 1.00 85.75 88 GLY A O 1
ATOM 670 N N . ASP A 1 89 ? 11.088 3.454 -10.384 1.00 89.12 89 ASP A N 1
ATOM 671 C CA . ASP A 1 89 ? 10.958 2.828 -11.705 1.00 89.12 89 ASP A CA 1
ATOM 672 C C . ASP A 1 89 ? 9.498 2.513 -12.059 1.00 89.12 89 ASP A C 1
ATOM 674 O O . ASP A 1 89 ? 8.705 2.103 -11.211 1.00 89.12 89 ASP A O 1
ATOM 678 N N . SER A 1 90 ? 9.177 2.609 -13.352 1.00 92.44 90 SER A N 1
ATOM 679 C CA . SER A 1 90 ? 7.888 2.174 -13.904 1.00 92.44 90 SER A CA 1
ATOM 680 C C . SER A 1 90 ? 7.702 0.655 -13.872 1.00 92.44 90 SER A C 1
ATOM 682 O O . SER A 1 90 ? 6.571 0.176 -13.892 1.00 92.44 90 SER A O 1
ATOM 684 N N . ASP A 1 91 ? 8.798 -0.103 -13.813 1.00 94.94 91 ASP A N 1
ATOM 685 C CA . ASP A 1 91 ? 8.813 -1.548 -13.610 1.00 94.94 91 ASP A CA 1
ATOM 686 C C . ASP A 1 91 ? 9.123 -1.875 -12.145 1.00 94.94 91 ASP A C 1
ATOM 688 O O . ASP A 1 91 ? 10.061 -1.339 -11.554 1.00 94.94 91 ASP A O 1
ATOM 692 N N . ILE A 1 92 ? 8.404 -2.845 -11.587 1.00 95.75 92 ILE A N 1
ATOM 693 C CA . ILE A 1 92 ? 8.557 -3.305 -10.206 1.00 95.75 92 ILE A CA 1
ATOM 694 C C . ILE A 1 92 ? 8.864 -4.806 -10.137 1.00 95.75 92 ILE A C 1
ATOM 696 O O . ILE A 1 92 ? 8.693 -5.565 -11.097 1.00 95.75 92 ILE A O 1
ATOM 700 N N . LEU A 1 93 ? 9.336 -5.250 -8.973 1.00 96.44 93 LEU A N 1
ATOM 701 C CA . LEU A 1 93 ? 9.441 -6.666 -8.628 1.00 96.44 93 LEU A CA 1
ATOM 702 C C . LEU A 1 93 ? 8.048 -7.251 -8.329 1.00 96.44 93 LEU A C 1
ATOM 704 O O . LEU A 1 93 ? 7.323 -6.759 -7.471 1.00 96.44 93 LEU A O 1
ATOM 708 N N . ALA A 1 94 ? 7.672 -8.335 -9.004 1.00 95.94 94 ALA A N 1
ATOM 709 C CA . ALA A 1 94 ? 6.400 -9.010 -8.754 1.00 95.94 94 ALA A CA 1
ATOM 710 C C . ALA A 1 94 ? 6.297 -9.489 -7.297 1.00 95.94 94 ALA A C 1
ATOM 712 O O . ALA A 1 94 ? 7.147 -10.254 -6.845 1.00 95.94 94 ALA A O 1
ATOM 713 N N . GLY A 1 95 ? 5.234 -9.079 -6.597 1.00 95.94 95 GLY A N 1
ATOM 714 C CA . GLY A 1 95 ? 5.001 -9.417 -5.188 1.00 95.94 95 GLY A CA 1
ATOM 715 C C . GLY A 1 95 ? 5.681 -8.482 -4.182 1.00 95.94 95 GLY A C 1
ATOM 716 O O . GLY A 1 95 ? 5.652 -8.764 -2.982 1.00 95.94 95 GLY A O 1
ATOM 717 N N . SER A 1 96 ? 6.296 -7.386 -4.641 1.00 97.19 96 SER A N 1
ATOM 718 C CA . SER A 1 96 ? 7.017 -6.450 -3.772 1.00 97.19 96 SER A CA 1
ATOM 719 C C . SER A 1 96 ? 6.165 -5.316 -3.202 1.00 97.19 96 SER A C 1
ATOM 721 O O . SER A 1 96 ? 6.669 -4.546 -2.389 1.00 97.19 96 SER A O 1
ATOM 723 N N . CYS A 1 97 ? 4.904 -5.199 -3.623 1.00 97.44 97 CYS A N 1
ATOM 724 C CA . CYS A 1 97 ? 4.017 -4.137 -3.165 1.00 97.44 97 CYS A CA 1
ATOM 725 C C . CYS A 1 97 ? 3.538 -4.364 -1.727 1.00 97.44 97 CYS A C 1
ATOM 727 O O . CYS A 1 97 ? 3.161 -5.477 -1.355 1.00 97.44 97 CYS A O 1
ATOM 729 N N . ALA A 1 98 ? 3.508 -3.283 -0.962 1.00 98.06 98 ALA A N 1
ATOM 730 C CA . ALA A 1 98 ? 2.937 -3.159 0.367 1.00 98.06 98 ALA A CA 1
ATOM 731 C C . ALA A 1 98 ? 1.962 -1.975 0.399 1.00 98.06 98 ALA A C 1
ATOM 733 O O . ALA A 1 98 ? 2.001 -1.107 -0.474 1.00 98.06 98 ALA A O 1
ATOM 734 N N . LEU A 1 99 ? 1.093 -1.957 1.404 1.00 98.44 99 LEU A N 1
ATOM 735 C CA . LEU A 1 99 ? 0.192 -0.853 1.695 1.00 98.44 99 LEU A CA 1
ATOM 736 C C . LEU A 1 99 ? 0.509 -0.303 3.080 1.00 98.44 99 LEU A C 1
ATOM 738 O O . LEU A 1 99 ? 0.436 -1.028 4.078 1.00 98.44 99 LEU A O 1
ATOM 742 N N . GLU A 1 100 ? 0.797 0.987 3.118 1.00 98.00 100 GLU A N 1
ATOM 743 C CA . GLU A 1 100 ? 0.790 1.785 4.333 1.00 98.00 100 GLU A CA 1
ATOM 744 C C . GLU A 1 100 ? -0.544 2.521 4.409 1.00 98.00 100 GLU A C 1
ATOM 746 O O . GLU A 1 100 ? -1.008 3.095 3.422 1.00 98.00 100 GLU A O 1
ATOM 751 N N . TYR A 1 101 ? -1.208 2.448 5.559 1.00 97.69 101 TYR A N 1
ATOM 752 C CA . TYR A 1 101 ? -2.525 3.049 5.719 1.00 97.69 101 TYR A CA 1
ATOM 753 C C . TYR A 1 101 ? -2.766 3.564 7.127 1.00 97.69 101 TYR A C 1
ATOM 755 O O . TYR A 1 101 ? -2.228 3.041 8.102 1.00 97.69 101 TYR A O 1
ATOM 763 N N . GLU A 1 102 ? -3.637 4.557 7.227 1.00 97.38 102 GLU A N 1
ATOM 764 C CA . GLU A 1 102 ? -4.213 5.018 8.483 1.00 97.38 102 GLU A CA 1
ATOM 765 C C . GLU A 1 102 ? -5.669 4.557 8.599 1.00 97.38 102 GLU A C 1
ATOM 767 O O . GLU A 1 102 ? -6.405 4.511 7.610 1.00 97.38 102 GLU A O 1
ATOM 772 N N . LEU A 1 103 ? -6.084 4.215 9.818 1.00 96.31 103 LEU A N 1
ATOM 773 C CA . LEU A 1 103 ? -7.493 4.032 10.156 1.00 96.31 103 LEU A CA 1
ATOM 774 C C . LEU A 1 103 ? -7.985 5.241 10.947 1.00 96.31 103 LEU A C 1
ATOM 776 O O . LEU A 1 103 ? -7.359 5.599 11.950 1.00 96.31 103 LEU A O 1
ATOM 780 N N . VAL A 1 104 ? -9.108 5.815 10.509 1.00 93.31 104 VAL A N 1
ATOM 781 C CA . VAL A 1 104 ? -9.777 6.981 11.112 1.00 93.31 104 VAL A CA 1
ATOM 782 C C . VAL A 1 104 ? -11.225 6.687 11.465 1.00 93.31 104 VAL A C 1
ATOM 784 O O . VAL A 1 104 ? -11.850 5.851 10.765 1.00 93.31 104 VAL A O 1
#

InterPro domains:
  IPR009567 Store-operated calcium entry-associated regulatory factor [PF06682] (4-103)
  IPR009567 Store-operated calcium entry-associated regulatory factor [PTHR15929] (4-103)

pLDDT: mean 93.88, std 6.81, range [49.34, 98.5]

Foldseek 3Di:
DPDWDKDFQVVDFKDKFFAPDWFDDDPDDTDHQEAEDDDPCVQPFGIKMWGFPQDPPQHTDIDIDGDGPPVKDWDDKDKDFAAPPDPSHSMGTPRRIHMYTYID

Radius of gyration: 13.87 Å; chains: 1; bounding box: 36×31×33 Å

Sequence (104 aa):
MPKHSKVPLSAVRTLTLRQGAKTTARRTKAVPQLTCNGKYCQYAPRVVQCRQEGHDGVSPQWACTADLPSSLSFGQLEVVCEGWAKPGDSDILAGSCALEYELV

Secondary structure (DSSP, 8-state):
-----EEEGGG--EEEEETT-B---SSS---BSEEEESTTGGG--SEEEEEEEEE-SSSEEEEEEE---TT--EEEEEEE--BSSSTT-SEEETT--EEEEEE-